Protein AF-A0A496L576-F1 (afdb_monomer_lite)

Structure (mmCIF, N/CA/C/O backbone):
data_AF-A0A496L576-F1
#
_entry.id   AF-A0A496L576-F1
#
loop_
_atom_site.group_PDB
_atom_site.id
_atom_site.type_symbol
_atom_site.label_atom_id
_atom_site.label_alt_id
_atom_site.label_comp_id
_atom_site.label_asym_id
_atom_site.label_entity_id
_atom_site.label_seq_id
_atom_site.pdbx_PDB_ins_code
_atom_site.Cartn_x
_atom_site.Cartn_y
_atom_site.Cartn_z
_atom_site.occupancy
_atom_site.B_iso_or_equiv
_atom_site.auth_seq_id
_atom_site.auth_comp_id
_atom_site.auth_asym_id
_atom_site.auth_atom_id
_atom_site.pdbx_PDB_model_num
ATOM 1 N N . MET A 1 1 ? -20.716 -9.346 12.900 1.00 70.44 1 MET A N 1
ATOM 2 C CA . MET A 1 1 ? -19.752 -8.842 13.893 1.00 70.44 1 MET A CA 1
ATOM 3 C C . MET A 1 1 ? -18.365 -9.248 13.436 1.00 70.44 1 MET A C 1
ATOM 5 O O . MET A 1 1 ? -18.197 -10.407 13.075 1.00 70.44 1 MET A O 1
ATOM 9 N N . ILE A 1 2 ? -17.417 -8.318 13.359 1.00 83.25 2 ILE A N 1
ATOM 10 C CA . ILE A 1 2 ? -16.046 -8.621 12.917 1.00 83.25 2 ILE A CA 1
ATOM 11 C C . ILE A 1 2 ? -15.233 -9.219 14.077 1.00 83.25 2 ILE A C 1
ATOM 13 O O . ILE A 1 2 ? -15.317 -8.735 15.209 1.00 83.25 2 ILE A O 1
ATOM 17 N N . THR A 1 3 ? -14.467 -10.284 13.828 1.00 88.62 3 THR A N 1
ATOM 18 C CA . THR A 1 3 ? -13.672 -10.935 14.883 1.00 88.62 3 THR A CA 1
ATOM 19 C C . THR A 1 3 ? -12.450 -10.093 15.252 1.00 88.62 3 THR A C 1
ATOM 21 O O . THR A 1 3 ? -11.957 -9.282 14.462 1.00 88.62 3 THR A O 1
ATOM 24 N N . LYS A 1 4 ? -11.934 -10.284 16.471 1.00 88.62 4 LYS A N 1
ATOM 25 C CA . LYS A 1 4 ? -10.737 -9.576 16.952 1.00 88.62 4 LYS A CA 1
ATOM 26 C C . LYS A 1 4 ? -9.502 -9.889 16.099 1.00 88.62 4 LYS A C 1
ATOM 28 O O . LYS A 1 4 ? -8.702 -8.996 15.842 1.00 88.62 4 LYS A O 1
ATOM 33 N N . GLU A 1 5 ? -9.389 -11.122 15.616 1.00 88.50 5 GLU A N 1
ATOM 34 C CA . GLU A 1 5 ? -8.318 -11.581 14.723 1.00 88.50 5 GLU A CA 1
ATOM 35 C C . GLU A 1 5 ? -8.317 -10.811 13.399 1.00 88.50 5 GLU A C 1
ATOM 37 O O . GLU A 1 5 ? -7.278 -10.313 12.965 1.00 88.50 5 GLU A O 1
ATOM 42 N N . ILE A 1 6 ? -9.495 -10.617 12.796 1.00 88.81 6 ILE A N 1
ATOM 43 C CA . ILE A 1 6 ? -9.630 -9.826 11.570 1.00 88.81 6 ILE A CA 1
ATOM 44 C C . ILE A 1 6 ? -9.238 -8.366 11.829 1.00 88.81 6 ILE A C 1
ATOM 46 O O . ILE A 1 6 ? -8.487 -7.790 11.043 1.00 88.81 6 ILE A O 1
ATOM 50 N N . LYS A 1 7 ? -9.676 -7.765 12.946 1.00 90.75 7 LYS A N 1
ATOM 51 C CA . LYS A 1 7 ? -9.263 -6.395 13.316 1.00 90.75 7 LYS A CA 1
ATOM 52 C C . LYS A 1 7 ? -7.739 -6.279 13.450 1.00 90.75 7 LYS A C 1
ATOM 54 O O . LYS A 1 7 ? -7.153 -5.312 12.971 1.00 90.75 7 LYS A O 1
ATOM 59 N N . GLN A 1 8 ? -7.084 -7.277 14.046 1.00 90.69 8 GLN A N 1
ATOM 60 C CA . GLN A 1 8 ? -5.622 -7.327 14.150 1.00 90.69 8 GLN A CA 1
ATOM 61 C C . GLN A 1 8 ? -4.940 -7.486 12.784 1.00 90.69 8 GLN A C 1
ATOM 63 O O . GLN A 1 8 ? -3.927 -6.835 12.532 1.00 90.69 8 GLN A O 1
ATOM 68 N N . LYS A 1 9 ? -5.494 -8.307 11.883 1.00 90.00 9 LYS A N 1
ATOM 69 C CA . LYS A 1 9 ? -4.997 -8.437 10.505 1.00 90.00 9 LYS A CA 1
ATOM 70 C C . LYS A 1 9 ? -5.075 -7.101 9.762 1.00 90.00 9 LYS A C 1
ATOM 72 O O . LYS A 1 9 ? -4.106 -6.697 9.124 1.00 90.00 9 LYS A O 1
ATOM 77 N N . ILE A 1 10 ? -6.197 -6.392 9.901 1.00 92.06 10 ILE A N 1
ATOM 78 C CA . ILE A 1 10 ? -6.388 -5.061 9.313 1.00 92.06 10 ILE A CA 1
ATOM 79 C C . ILE A 1 10 ? -5.371 -4.072 9.883 1.00 92.06 10 ILE A C 1
ATOM 81 O O . ILE A 1 10 ? -4.764 -3.346 9.106 1.00 92.06 10 ILE A O 1
ATOM 85 N N . LEU A 1 11 ? -5.133 -4.066 11.200 1.00 92.50 11 LEU A N 1
ATOM 86 C CA . LEU A 1 11 ? -4.128 -3.193 11.818 1.00 92.50 11 LEU A CA 1
ATOM 87 C C . LEU A 1 11 ? -2.724 -3.399 11.243 1.00 92.50 11 LEU A C 1
ATOM 89 O O . LEU A 1 11 ? -2.071 -2.424 10.889 1.00 92.50 11 LEU A O 1
ATOM 93 N N . LYS A 1 12 ? -2.276 -4.650 11.096 1.00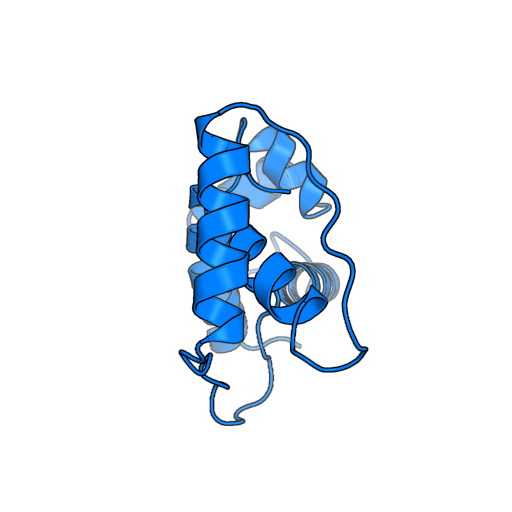 91.06 12 LYS A N 1
ATOM 94 C CA . LYS A 1 12 ? -0.953 -4.942 10.521 1.00 91.06 12 LYS A CA 1
ATOM 95 C C . LYS A 1 12 ? -0.822 -4.397 9.097 1.00 91.06 12 LYS A C 1
ATOM 97 O O . LYS A 1 12 ? 0.172 -3.764 8.759 1.00 91.06 12 LYS A O 1
ATOM 102 N N . ALA A 1 13 ? -1.843 -4.599 8.265 1.00 91.00 13 ALA A N 1
ATOM 103 C CA . ALA A 1 13 ? -1.858 -4.044 6.913 1.00 91.00 13 ALA A CA 1
ATOM 104 C C . ALA A 1 13 ? -1.933 -2.505 6.914 1.00 91.00 13 ALA A C 1
ATOM 106 O O . ALA A 1 13 ? -1.339 -1.847 6.059 1.00 91.00 13 ALA A O 1
ATOM 107 N N . LEU A 1 14 ? -2.630 -1.924 7.894 1.00 92.88 14 LEU A N 1
ATOM 108 C CA . LEU A 1 14 ? -2.747 -0.482 8.073 1.00 92.88 14 LEU A CA 1
ATOM 109 C C . LEU A 1 14 ? -1.399 0.165 8.402 1.00 92.88 14 LEU A C 1
ATOM 111 O O . LEU A 1 14 ? -1.115 1.240 7.887 1.00 92.88 14 LEU A O 1
ATOM 115 N N . GLU A 1 15 ? -0.565 -0.481 9.219 1.00 92.38 15 GLU A N 1
ATOM 116 C CA . GLU A 1 15 ? 0.790 -0.009 9.535 1.00 92.38 15 GLU A CA 1
ATOM 117 C C . GLU A 1 15 ? 1.673 0.051 8.286 1.00 92.38 15 GLU A C 1
ATOM 119 O O . GLU A 1 15 ? 2.340 1.061 8.044 1.00 92.38 15 GLU A O 1
ATOM 124 N N . VAL A 1 16 ? 1.619 -0.989 7.447 1.00 91.44 16 VAL A N 1
ATOM 125 C CA . VAL A 1 16 ? 2.336 -1.011 6.164 1.00 91.44 16 VAL A CA 1
ATOM 126 C C . VAL A 1 16 ? 1.831 0.113 5.260 1.00 91.44 16 VAL A C 1
ATOM 128 O O . VAL A 1 16 ? 2.622 0.944 4.811 1.00 91.44 16 VAL A O 1
ATOM 131 N N . SER A 1 17 ? 0.512 0.210 5.067 1.00 91.56 17 SER A N 1
ATOM 132 C CA . SER A 1 17 ? -0.110 1.280 4.277 1.00 91.56 17 SER A CA 1
ATOM 133 C C . SER A 1 17 ? 0.265 2.673 4.796 1.00 91.56 17 SER A C 1
ATOM 135 O O . SER A 1 17 ? 0.612 3.561 4.015 1.00 91.56 17 SER A O 1
ATOM 137 N N . ARG A 1 18 ? 0.294 2.863 6.120 1.00 92.38 18 ARG A N 1
ATOM 138 C CA . ARG A 1 18 ? 0.697 4.123 6.744 1.00 92.38 18 ARG A CA 1
ATOM 139 C C . ARG A 1 18 ? 2.147 4.467 6.435 1.00 92.38 18 ARG A C 1
ATOM 141 O O . ARG A 1 18 ? 2.432 5.636 6.182 1.00 92.38 18 ARG A O 1
ATOM 148 N N . SER A 1 19 ? 3.050 3.489 6.484 1.00 92.06 19 SER A N 1
ATOM 149 C CA . SER A 1 19 ? 4.477 3.694 6.206 1.00 92.06 19 SER A CA 1
ATOM 150 C C . SER A 1 19 ? 4.747 4.133 4.762 1.00 92.06 19 SER A C 1
ATOM 152 O O . SER A 1 19 ? 5.704 4.871 4.517 1.00 92.06 19 SER A O 1
ATOM 154 N N . ASN A 1 20 ? 3.862 3.740 3.839 1.00 90.56 20 ASN A N 1
ATOM 155 C CA . ASN A 1 20 ? 3.906 4.116 2.430 1.00 90.56 20 ASN A CA 1
ATOM 156 C C . ASN A 1 20 ? 3.171 5.428 2.126 1.00 90.56 20 ASN A C 1
ATOM 158 O O . ASN A 1 20 ? 3.489 6.103 1.152 1.00 90.56 20 ASN A O 1
ATOM 162 N N . PHE A 1 21 ? 2.245 5.859 2.979 1.00 91.44 21 PHE A N 1
ATOM 163 C CA . PHE A 1 21 ? 1.530 7.114 2.789 1.00 91.44 21 PHE A CA 1
ATOM 164 C C . PHE A 1 21 ? 2.400 8.349 3.081 1.00 91.44 21 PHE A C 1
ATOM 166 O O . PHE A 1 21 ? 2.921 8.526 4.188 1.00 91.44 21 PHE A O 1
ATOM 173 N N . ALA A 1 22 ? 2.485 9.265 2.113 1.00 86.56 22 ALA A N 1
ATOM 174 C CA . ALA A 1 22 ? 3.103 10.571 2.312 1.00 86.56 22 ALA A CA 1
ATOM 175 C C . ALA A 1 22 ? 2.143 11.541 3.020 1.00 86.56 22 ALA A C 1
ATOM 177 O O . ALA A 1 22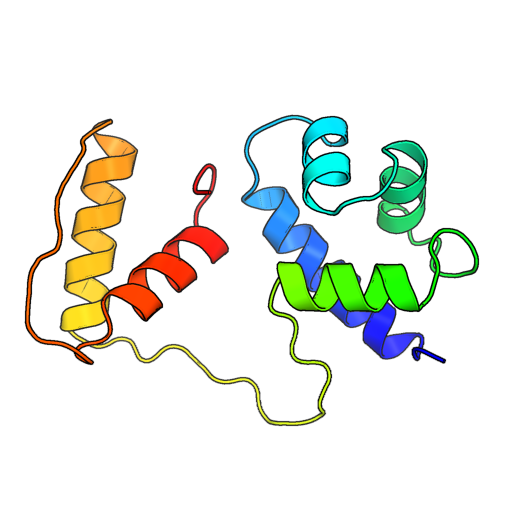 ? 1.022 11.778 2.575 1.00 86.56 22 ALA A O 1
ATOM 178 N N . GLY A 1 23 ? 2.603 12.158 4.111 1.00 87.69 23 GLY A N 1
ATOM 179 C CA . GLY A 1 23 ? 1.854 13.178 4.847 1.00 87.69 23 GLY A CA 1
ATOM 180 C C . GLY A 1 23 ? 1.582 12.826 6.309 1.00 87.69 23 GLY A C 1
ATOM 181 O O . GLY A 1 23 ? 2.138 11.879 6.872 1.00 87.69 23 GLY A O 1
ATOM 182 N N . SER A 1 24 ? 0.749 13.649 6.949 1.00 92.38 24 SER A N 1
ATOM 183 C CA . SER A 1 24 ? 0.429 13.534 8.374 1.00 92.38 24 SER A CA 1
ATOM 184 C C . SER A 1 24 ? -0.609 12.446 8.659 1.00 92.38 24 SER A C 1
ATOM 186 O O . SER A 1 24 ? -1.425 12.105 7.801 1.00 92.38 24 SER A O 1
ATOM 188 N N . ASP A 1 25 ? -0.636 11.965 9.905 1.00 92.44 25 ASP A N 1
ATOM 189 C CA . ASP A 1 25 ? -1.632 10.990 10.385 1.00 92.44 25 ASP A CA 1
ATOM 190 C C . ASP A 1 25 ? -3.072 11.503 10.200 1.00 92.44 25 ASP A C 1
ATOM 192 O O . ASP A 1 25 ? -3.981 10.721 9.940 1.00 92.44 25 ASP A O 1
ATOM 196 N N . SER A 1 26 ? -3.281 12.824 10.247 1.00 93.62 26 SER A N 1
ATOM 197 C CA . SER A 1 26 ? -4.589 13.438 9.985 1.00 93.62 26 SER A CA 1
ATOM 198 C C . SER A 1 26 ? -5.035 13.254 8.528 1.00 93.62 26 SER A C 1
ATOM 200 O O . SER A 1 26 ? -6.159 12.825 8.276 1.00 93.62 26 SER A O 1
ATOM 202 N N . LYS A 1 27 ? -4.143 13.496 7.555 1.00 93.69 27 LYS A N 1
ATOM 203 C CA . LYS A 1 27 ? -4.447 13.279 6.128 1.00 93.69 27 LYS A CA 1
ATOM 204 C C . LYS A 1 27 ? -4.677 11.799 5.816 1.00 93.69 27 LYS A C 1
ATOM 206 O O . LYS A 1 27 ? -5.552 11.476 5.018 1.00 93.69 27 LYS A O 1
ATOM 211 N N . PHE A 1 28 ? -3.934 10.913 6.477 1.00 93.75 28 PHE A N 1
ATOM 212 C CA . PHE A 1 28 ? -4.128 9.471 6.350 1.00 93.75 28 PHE A CA 1
ATOM 213 C C . PHE A 1 28 ? -5.478 9.016 6.925 1.00 93.75 28 PHE A C 1
ATOM 215 O O . PHE A 1 28 ? -6.205 8.265 6.286 1.00 93.75 28 PHE A O 1
ATOM 222 N N . ALA A 1 29 ? -5.884 9.524 8.091 1.00 94.44 29 ALA A N 1
ATOM 223 C CA . ALA A 1 29 ? -7.203 9.226 8.651 1.00 94.44 29 ALA A CA 1
ATOM 224 C C . ALA A 1 29 ? -8.340 9.633 7.691 1.00 94.44 29 ALA A C 1
ATOM 226 O O . ALA A 1 29 ? -9.285 8.868 7.476 1.00 94.44 29 ALA A O 1
ATOM 227 N N . VAL A 1 30 ? -8.203 10.792 7.037 1.00 93.56 30 VAL A N 1
ATOM 228 C CA . VAL A 1 30 ? -9.160 11.269 6.027 1.00 93.56 30 VAL A CA 1
ATOM 229 C C . VAL A 1 30 ? -9.223 10.338 4.812 1.00 93.56 30 VAL A C 1
ATOM 231 O O . VAL A 1 30 ? -10.325 10.025 4.364 1.00 93.56 30 VAL A O 1
ATOM 234 N N . SER A 1 31 ? -8.092 9.832 4.302 1.00 91.38 31 SER A N 1
ATOM 235 C CA . SER A 1 31 ? -8.104 8.896 3.161 1.00 91.38 31 SER A CA 1
ATOM 236 C C . SER A 1 31 ? -8.803 7.572 3.505 1.00 91.38 31 SER A C 1
ATOM 238 O O . SER A 1 31 ? -9.538 7.002 2.689 1.00 91.38 31 SER A O 1
ATOM 240 N N . L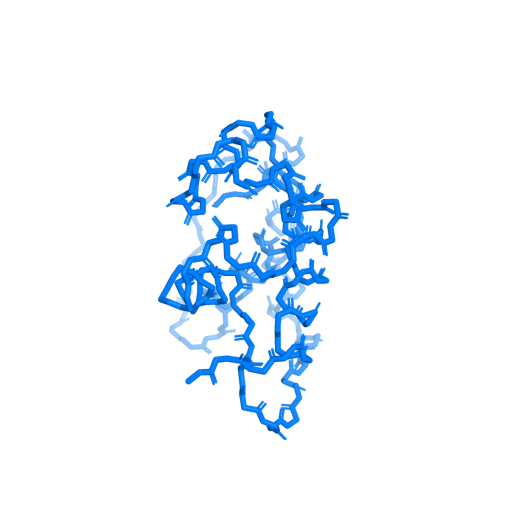EU A 1 32 ? -8.677 7.123 4.755 1.00 92.25 32 LEU A N 1
ATOM 241 C CA . LEU A 1 32 ? -9.394 5.966 5.289 1.00 92.25 32 LEU A CA 1
ATOM 242 C C . LEU A 1 32 ? -10.890 6.244 5.504 1.00 92.25 32 LEU A C 1
ATOM 244 O O . LEU A 1 32 ? -11.705 5.330 5.364 1.00 92.25 32 LEU A O 1
ATOM 248 N N . GLY A 1 33 ? -11.282 7.502 5.713 1.00 92.75 33 GLY A N 1
ATOM 249 C CA . GLY A 1 33 ? -12.664 7.915 5.973 1.00 92.75 33 GLY A CA 1
ATOM 250 C C . GLY A 1 33 ? -13.044 7.861 7.455 1.00 92.75 33 GLY A C 1
ATOM 251 O O . GLY A 1 33 ? -14.197 7.580 7.782 1.00 92.75 33 GLY A O 1
ATOM 252 N N . ILE A 1 34 ? -12.077 8.088 8.347 1.00 94.88 34 ILE A N 1
ATOM 253 C CA . ILE A 1 34 ? -12.270 8.141 9.803 1.00 94.88 34 ILE A CA 1
ATOM 254 C C . ILE A 1 34 ? -11.678 9.429 10.381 1.00 94.88 34 ILE A C 1
ATOM 256 O O . ILE A 1 34 ? -10.848 10.087 9.754 1.00 94.88 34 ILE A O 1
ATOM 260 N N . ALA A 1 35 ? -12.090 9.799 11.593 1.00 94.81 35 ALA A N 1
ATOM 261 C CA . ALA A 1 35 ? -11.518 10.956 12.272 1.00 94.81 35 ALA A CA 1
ATOM 262 C C . ALA A 1 35 ? -10.071 10.687 12.727 1.00 94.81 35 ALA A C 1
ATOM 264 O O . ALA A 1 35 ? -9.701 9.557 13.052 1.00 94.81 35 ALA A O 1
ATOM 265 N N . SER A 1 36 ? -9.259 11.741 12.834 1.00 94.12 36 SER A N 1
ATOM 266 C CA . SER A 1 36 ? -7.873 11.650 13.322 1.00 94.12 36 SER A CA 1
ATOM 267 C C . SER A 1 36 ? -7.777 11.066 14.738 1.00 94.12 36 SER A C 1
ATOM 269 O O . SER A 1 36 ? -6.881 10.271 15.023 1.00 94.12 36 SER A O 1
ATOM 271 N N . SER A 1 37 ? -8.730 11.398 15.614 1.00 93.38 37 SER A N 1
ATOM 272 C CA . SER A 1 37 ? -8.834 10.843 16.969 1.00 93.38 37 SER A CA 1
ATOM 273 C C . SER A 1 37 ? -9.149 9.345 16.964 1.00 93.38 37 SER A C 1
ATOM 275 O O . SER A 1 37 ? -8.548 8.593 17.730 1.00 93.38 37 SER A O 1
ATOM 277 N N . GLN A 1 38 ? -10.042 8.899 16.074 1.00 94.50 38 GLN A N 1
ATOM 278 C CA . GLN A 1 38 ? -10.363 7.482 15.895 1.00 94.50 38 GLN A CA 1
ATOM 279 C C . GLN A 1 38 ? -9.137 6.715 15.406 1.00 94.50 38 GLN A C 1
ATOM 281 O O . GLN A 1 38 ? -8.781 5.704 16.000 1.00 94.50 38 GLN A O 1
ATOM 286 N N . TYR A 1 39 ? -8.440 7.242 14.397 1.00 94.69 39 TYR A N 1
ATOM 287 C CA . TYR A 1 39 ? -7.206 6.641 13.898 1.00 94.69 39 TYR A CA 1
ATOM 288 C C . TYR A 1 39 ? -6.139 6.512 14.992 1.00 94.69 39 TYR A C 1
ATOM 290 O O . TYR A 1 39 ? -5.576 5.436 15.159 1.00 94.69 39 TYR A O 1
ATOM 298 N N . SER A 1 40 ? -5.894 7.573 15.769 1.00 93.62 40 SER A N 1
ATOM 299 C CA . SER A 1 40 ? -4.902 7.561 16.855 1.00 93.62 40 SER A CA 1
ATOM 300 C C . SER A 1 40 ? -5.194 6.474 17.896 1.00 93.62 40 SER A C 1
ATOM 302 O O . SER A 1 40 ? -4.318 5.682 18.235 1.00 93.62 40 SER A O 1
ATOM 304 N N . ARG A 1 41 ? -6.451 6.363 18.344 1.00 93.25 41 ARG A N 1
ATOM 305 C CA . ARG A 1 41 ? -6.878 5.325 19.297 1.00 93.25 41 ARG A CA 1
ATOM 306 C C . ARG A 1 41 ? -6.752 3.919 18.712 1.00 93.25 41 ARG A C 1
ATOM 308 O O . ARG A 1 41 ? -6.216 3.025 19.360 1.00 93.25 41 ARG A O 1
ATOM 315 N N . THR A 1 42 ? -7.186 3.730 17.465 1.00 92.00 42 THR A N 1
ATOM 316 C CA . THR A 1 42 ? -7.084 2.442 16.768 1.00 92.00 42 THR A CA 1
ATOM 317 C C . THR A 1 42 ? -5.627 2.019 16.560 1.00 92.00 42 THR A C 1
ATOM 319 O O . THR A 1 42 ? -5.292 0.869 16.830 1.00 92.00 42 THR A O 1
ATOM 322 N N . LYS A 1 43 ? -4.743 2.950 16.178 1.00 90.12 43 LYS A N 1
ATOM 323 C CA . LYS A 1 43 ? -3.287 2.747 16.074 1.00 90.12 43 LYS A CA 1
ATOM 324 C C . LYS A 1 43 ? -2.666 2.322 17.410 1.00 90.12 43 LYS A C 1
ATOM 326 O O . LYS A 1 43 ? -1.764 1.498 17.420 1.00 90.12 43 LYS A O 1
ATOM 331 N N . ASN A 1 44 ? -3.181 2.833 18.527 1.00 89.56 44 ASN A N 1
ATOM 332 C CA . ASN A 1 44 ? -2.726 2.478 19.875 1.00 89.56 44 ASN A CA 1
ATOM 333 C C . ASN A 1 44 ? -3.328 1.161 20.410 1.00 89.56 44 ASN A C 1
ATOM 335 O O . ASN A 1 44 ? -3.116 0.818 21.570 1.00 89.56 44 ASN A O 1
ATOM 339 N N . GLY A 1 45 ? -4.070 0.411 19.587 1.00 85.38 45 GLY A N 1
ATOM 340 C CA . GLY A 1 45 ? -4.592 -0.912 19.941 1.00 85.38 45 GLY A CA 1
ATOM 341 C C . GLY A 1 45 ? -5.998 -0.921 20.546 1.00 85.38 45 GLY A C 1
ATOM 342 O O . GLY A 1 45 ? -6.476 -1.980 20.958 1.00 85.38 45 GLY A O 1
ATOM 343 N N . GLU A 1 46 ? -6.705 0.212 20.569 1.00 89.62 46 GLU A N 1
ATOM 344 C CA . GLU A 1 46 ? -8.110 0.251 20.983 1.00 89.62 46 GLU A CA 1
ATOM 345 C C . GLU A 1 46 ? -9.024 -0.242 19.843 1.00 89.62 46 GLU A C 1
ATOM 347 O O . GLU A 1 46 ? -9.357 0.490 18.907 1.00 89.62 46 GLU A O 1
ATOM 352 N N . LEU A 1 47 ? -9.425 -1.516 19.913 1.00 83.75 47 LEU A N 1
ATOM 353 C CA . LEU A 1 47 ? -10.171 -2.201 18.845 1.00 83.75 47 LEU A CA 1
ATOM 354 C C . LEU A 1 47 ? -11.694 -2.185 19.014 1.00 83.75 47 LEU A C 1
ATOM 356 O O . LEU A 1 47 ? -12.428 -2.456 18.055 1.00 83.75 47 LEU A O 1
ATOM 360 N N . ASP A 1 48 ? -12.181 -1.893 20.216 1.00 84.69 48 ASP A N 1
ATOM 361 C CA . ASP A 1 48 ? -13.594 -2.007 20.559 1.00 84.69 48 ASP A CA 1
ATOM 362 C C . ASP A 1 48 ? -14.236 -0.630 20.705 1.00 84.69 48 ASP A C 1
ATOM 364 O O . ASP A 1 48 ? -13.739 0.242 21.411 1.00 84.69 48 ASP A O 1
ATOM 368 N N . ARG A 1 49 ? -15.365 -0.436 20.010 1.00 85.75 49 ARG A N 1
ATOM 369 C CA . ARG A 1 49 ? -16.207 0.777 20.046 1.00 85.75 49 ARG A CA 1
ATOM 370 C C . ARG A 1 49 ? -15.541 2.091 19.596 1.00 85.75 49 ARG A C 1
ATOM 372 O O . ARG A 1 49 ? -16.186 3.130 19.668 1.00 85.75 49 ARG A O 1
ATOM 379 N N . VAL A 1 50 ? -14.302 2.070 19.096 1.00 89.06 50 VAL A N 1
ATOM 380 C CA . VAL A 1 50 ? -13.636 3.260 18.521 1.00 89.06 50 VAL A CA 1
ATOM 381 C C . VAL A 1 50 ? -14.174 3.592 17.127 1.00 89.06 50 VAL A C 1
ATOM 383 O O . VAL A 1 50 ? -14.493 4.745 16.831 1.00 89.06 50 VAL A O 1
ATOM 386 N N . ILE A 1 51 ? -14.295 2.565 16.286 1.00 91.50 51 ILE A N 1
ATOM 387 C CA . ILE A 1 51 ? -14.901 2.621 14.954 1.00 91.50 51 ILE A CA 1
ATOM 388 C C . ILE A 1 51 ? -15.874 1.454 14.790 1.00 91.50 51 ILE A C 1
ATOM 390 O O . ILE A 1 51 ? -15.721 0.407 15.427 1.00 91.50 51 ILE A O 1
ATOM 394 N N . SER A 1 52 ? -16.899 1.648 13.962 1.00 92.19 52 SER A N 1
ATOM 395 C CA . SER A 1 52 ? -17.925 0.632 13.725 1.00 92.19 52 SER A CA 1
ATOM 396 C C . SER A 1 52 ? -17.389 -0.536 12.894 1.00 92.19 52 SER A C 1
ATOM 398 O O . SER A 1 52 ? -16.428 -0.397 12.135 1.00 92.19 52 SER A O 1
ATOM 400 N N . ASP A 1 53 ? -18.050 -1.692 12.972 1.00 90.81 53 ASP A N 1
ATOM 401 C CA . ASP A 1 53 ? -17.725 -2.849 12.127 1.00 90.81 53 ASP A CA 1
ATOM 402 C C . ASP A 1 53 ? -17.793 -2.502 10.628 1.00 90.81 53 ASP A C 1
ATOM 404 O O . ASP A 1 53 ? -16.974 -2.967 9.839 1.00 90.81 53 ASP A O 1
ATOM 408 N N . ALA A 1 54 ? -18.722 -1.627 10.228 1.00 91.25 54 ALA A N 1
ATOM 409 C CA . ALA A 1 54 ? -18.818 -1.145 8.851 1.00 91.25 54 ALA A CA 1
ATOM 410 C C . ALA A 1 54 ? -17.585 -0.320 8.436 1.00 91.25 54 ALA A C 1
ATOM 412 O O . ALA A 1 54 ? -17.089 -0.468 7.318 1.00 91.25 54 ALA A O 1
ATOM 413 N N . GLN A 1 55 ? -17.056 0.511 9.339 1.00 93.31 55 GLN A N 1
ATOM 414 C CA . GLN A 1 55 ? -15.823 1.264 9.100 1.00 93.31 55 GLN A CA 1
ATOM 415 C C . GLN A 1 55 ? -14.608 0.337 9.006 1.00 93.31 55 GLN A C 1
ATOM 417 O O . GLN A 1 55 ? -13.808 0.499 8.088 1.00 93.31 55 GLN A O 1
ATOM 422 N N . TRP A 1 56 ? -14.508 -0.679 9.871 1.00 92.56 56 TRP A N 1
ATOM 423 C CA . TRP A 1 56 ? -13.472 -1.713 9.765 1.00 92.56 56 TRP A CA 1
ATOM 424 C C . TRP A 1 56 ? -13.484 -2.402 8.395 1.00 92.56 56 TRP A C 1
ATOM 426 O O . TRP A 1 56 ? -12.440 -2.523 7.755 1.00 92.56 56 TRP A O 1
ATOM 436 N N . MET A 1 57 ? -14.664 -2.793 7.909 1.00 91.44 57 MET A N 1
ATOM 437 C CA . MET A 1 57 ? -14.808 -3.428 6.593 1.00 91.44 57 MET A CA 1
ATOM 438 C C . MET A 1 57 ? -14.455 -2.481 5.441 1.00 91.44 57 MET A C 1
ATOM 440 O O . MET A 1 57 ? -13.838 -2.900 4.462 1.00 91.44 57 MET A O 1
ATOM 444 N N . SER A 1 58 ? -14.823 -1.202 5.550 1.00 92.62 58 SER A N 1
ATOM 445 C CA . SER A 1 58 ? -14.465 -0.181 4.559 1.00 92.62 58 SER A CA 1
ATOM 446 C C . SER A 1 58 ? -12.949 0.014 4.477 1.00 92.62 58 SER A C 1
ATOM 448 O O . SER A 1 58 ? -12.382 -0.003 3.384 1.00 92.62 58 SER A O 1
ATOM 450 N N . ILE A 1 59 ? -12.278 0.106 5.631 1.00 93.31 59 ILE A N 1
ATOM 451 C CA . ILE A 1 59 ? -10.818 0.213 5.716 1.00 93.31 59 ILE A CA 1
ATOM 452 C C . ILE A 1 59 ? -10.162 -1.013 5.088 1.00 93.31 59 ILE A C 1
ATOM 454 O O . ILE A 1 59 ? -9.331 -0.848 4.201 1.00 93.31 59 ILE A O 1
ATOM 458 N N . ALA A 1 60 ? -10.578 -2.224 5.478 1.00 90.94 60 ALA A N 1
ATOM 459 C CA . ALA A 1 60 ? -10.033 -3.473 4.946 1.00 90.94 60 ALA A CA 1
ATOM 460 C C . ALA A 1 60 ? -10.076 -3.526 3.413 1.00 90.94 60 ALA A C 1
ATOM 462 O O . ALA A 1 60 ? -9.086 -3.881 2.777 1.00 90.94 60 ALA A O 1
ATOM 463 N N . ARG A 1 61 ? -11.202 -3.115 2.814 1.00 88.69 61 ARG A N 1
ATOM 464 C CA . ARG A 1 61 ? -11.368 -3.062 1.355 1.00 88.69 61 ARG A CA 1
ATOM 465 C C . ARG A 1 61 ? -10.450 -2.035 0.699 1.00 88.69 61 ARG A C 1
ATOM 467 O O . ARG A 1 61 ? -9.873 -2.337 -0.339 1.00 88.69 61 ARG A O 1
ATOM 474 N N . LYS A 1 62 ? -10.298 -0.847 1.295 1.00 88.75 62 LYS A N 1
ATOM 475 C CA . LYS A 1 62 ? -9.415 0.208 0.770 1.00 88.75 62 LYS A CA 1
ATOM 476 C C . LYS A 1 62 ? -7.949 -0.213 0.756 1.00 88.75 62 LYS A C 1
ATOM 478 O O . LYS A 1 62 ? -7.255 0.072 -0.210 1.00 88.75 62 LYS A O 1
ATOM 483 N N . ILE A 1 63 ? -7.493 -0.894 1.806 1.00 87.81 63 ILE A N 1
ATOM 484 C CA . ILE A 1 63 ? -6.096 -1.340 1.926 1.00 87.81 63 ILE A CA 1
ATOM 485 C C . ILE A 1 63 ? -5.850 -2.735 1.324 1.00 87.81 63 ILE A C 1
ATOM 487 O O . ILE A 1 63 ? -4.741 -3.248 1.411 1.00 87.81 63 ILE A O 1
ATOM 491 N N . GLY A 1 64 ? -6.868 -3.360 0.721 1.00 82.88 64 GLY A N 1
ATOM 492 C CA . GLY A 1 64 ? -6.731 -4.640 0.019 1.00 82.88 64 GLY A CA 1
ATOM 493 C C . GLY A 1 64 ? -6.546 -5.866 0.920 1.00 82.88 64 GLY A C 1
ATOM 494 O O . GLY A 1 64 ? -6.004 -6.873 0.471 1.00 82.88 64 GLY A O 1
ATOM 495 N N . VAL A 1 65 ? -6.991 -5.820 2.180 1.00 86.81 65 VAL A N 1
ATOM 496 C CA . VAL A 1 65 ? -6.923 -6.981 3.081 1.00 86.81 65 VAL A CA 1
ATOM 497 C C . VAL A 1 65 ? -7.945 -8.029 2.657 1.00 86.81 65 VAL A C 1
ATOM 499 O O . VAL A 1 65 ? -9.150 -7.772 2.641 1.00 86.81 65 VAL A O 1
ATOM 502 N N . ASN A 1 66 ? -7.466 -9.242 2.376 1.00 81.19 66 ASN A N 1
ATOM 503 C CA . ASN A 1 66 ? -8.336 -10.393 2.181 1.00 81.19 66 ASN A CA 1
ATOM 504 C C . ASN A 1 66 ? -8.885 -10.865 3.537 1.00 81.19 66 ASN A C 1
ATOM 506 O O . ASN A 1 66 ? -8.122 -11.221 4.443 1.00 81.19 66 ASN A O 1
ATOM 510 N N . LEU A 1 67 ? -10.210 -10.829 3.663 1.00 78.81 67 LEU A N 1
ATOM 511 C CA . LEU A 1 67 ? -10.958 -11.188 4.868 1.00 78.81 67 LEU A CA 1
ATOM 512 C C . LEU A 1 67 ? -11.348 -12.671 4.914 1.00 78.81 67 LEU A C 1
ATOM 514 O O . LEU A 1 67 ? -11.849 -13.122 5.939 1.00 78.81 67 LEU A O 1
ATOM 518 N N . ASN A 1 68 ? -11.130 -13.411 3.827 1.00 78.12 68 ASN A N 1
ATOM 519 C CA . ASN A 1 68 ? -11.382 -14.844 3.765 1.00 78.12 68 ASN A CA 1
ATOM 520 C C . ASN A 1 68 ? -10.113 -15.617 4.149 1.00 78.12 68 ASN A C 1
ATOM 522 O O . ASN A 1 68 ? -9.003 -15.186 3.827 1.00 78.12 68 ASN A O 1
ATOM 526 N N . ASP A 1 69 ? -10.278 -16.808 4.730 1.00 69.44 69 ASP A N 1
ATOM 527 C CA . ASP A 1 69 ? -9.192 -17.756 5.054 1.00 69.44 69 ASP A CA 1
ATOM 528 C C . ASP A 1 69 ? -8.579 -18.443 3.818 1.00 69.44 69 ASP A C 1
ATOM 530 O O . ASP A 1 69 ? -8.028 -19.540 3.872 1.00 69.44 69 ASP A O 1
ATOM 534 N N . THR A 1 70 ? -8.668 -17.800 2.658 1.00 72.94 70 THR A N 1
ATOM 535 C CA . THR A 1 70 ? -8.022 -18.266 1.433 1.00 72.94 70 THR A CA 1
ATOM 536 C C . THR A 1 70 ? -6.539 -17.925 1.465 1.00 72.94 70 THR A C 1
ATOM 538 O O . THR A 1 70 ? -6.168 -16.830 1.891 1.00 72.94 70 THR A O 1
ATOM 541 N N . THR A 1 71 ? -5.703 -18.830 0.951 1.00 78.44 71 THR A N 1
ATOM 542 C CA . THR A 1 71 ? -4.263 -18.610 0.783 1.00 78.44 71 THR A CA 1
ATOM 543 C C . THR A 1 71 ? -3.983 -17.253 0.140 1.00 78.44 71 THR A C 1
ATOM 545 O O . THR A 1 71 ? -4.599 -16.887 -0.864 1.00 78.44 71 THR A O 1
ATOM 548 N N . GLU A 1 72 ? -3.054 -16.498 0.727 1.00 77.06 72 GLU A N 1
ATOM 549 C CA . GLU A 1 72 ? -2.666 -15.200 0.185 1.00 77.06 72 GLU A CA 1
ATO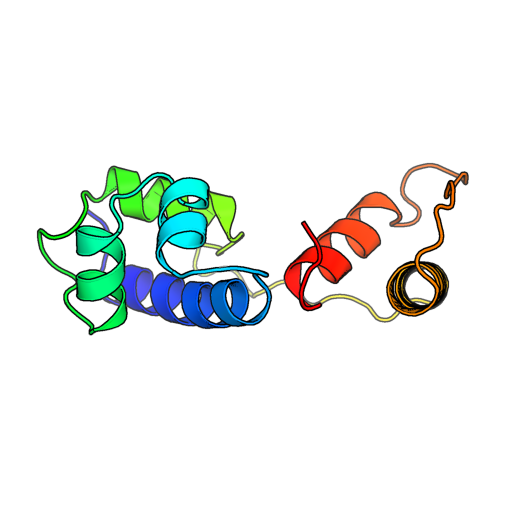M 550 C C . GLU A 1 72 ? -2.000 -15.372 -1.182 1.00 77.06 72 GLU A C 1
ATOM 552 O O . GLU A 1 72 ? -1.040 -16.130 -1.347 1.00 77.06 72 GLU A O 1
ATOM 557 N N . TRP A 1 73 ? -2.527 -14.652 -2.169 1.00 81.62 73 TRP A N 1
ATOM 558 C CA . TRP A 1 73 ? -1.953 -14.596 -3.504 1.00 81.62 73 TRP A CA 1
ATOM 559 C C . TRP A 1 73 ? -0.609 -13.876 -3.449 1.00 81.62 73 TRP A C 1
ATOM 561 O O . TRP A 1 73 ? -0.521 -12.747 -2.967 1.00 81.62 73 TRP A O 1
ATOM 571 N N . LYS A 1 74 ? 0.438 -14.523 -3.965 1.00 87.62 74 LYS A N 1
ATOM 572 C CA . LYS A 1 74 ? 1.774 -13.933 -4.070 1.00 87.62 74 LYS A CA 1
ATOM 573 C C . LYS A 1 74 ? 2.000 -13.383 -5.470 1.00 87.62 74 LYS A C 1
ATOM 575 O O . LYS A 1 74 ? 1.687 -14.044 -6.458 1.00 87.62 74 LYS A O 1
ATOM 580 N N . THR A 1 75 ? 2.588 -12.195 -5.540 1.00 91.75 75 THR A N 1
ATOM 581 C CA . THR A 1 75 ? 3.025 -11.585 -6.796 1.00 91.75 75 THR A CA 1
ATOM 582 C C . THR A 1 75 ? 4.080 -12.456 -7.473 1.00 91.75 75 THR A C 1
ATOM 584 O O . THR A 1 75 ? 5.111 -12.766 -6.874 1.00 91.75 75 THR A O 1
ATOM 587 N N . ALA A 1 76 ? 3.842 -12.839 -8.727 1.00 94.38 76 ALA A N 1
ATOM 588 C CA . ALA A 1 76 ? 4.839 -13.524 -9.541 1.00 94.38 76 ALA A CA 1
ATOM 589 C C . ALA A 1 76 ? 5.853 -12.514 -10.104 1.00 94.38 76 ALA A C 1
ATOM 591 O O . ALA A 1 76 ? 5.470 -11.515 -10.712 1.00 94.38 76 ALA A O 1
ATOM 592 N N . ASN A 1 77 ? 7.148 -12.790 -9.936 1.00 95.25 77 ASN A N 1
ATOM 593 C CA . ASN A 1 77 ? 8.230 -11.934 -10.426 1.00 95.25 77 ASN A CA 1
ATOM 594 C C . ASN A 1 77 ? 8.507 -12.183 -11.921 1.00 95.25 77 ASN A C 1
ATOM 596 O O . ASN A 1 77 ? 9.497 -12.815 -12.287 1.00 95.25 77 ASN A O 1
ATOM 600 N N . THR A 1 78 ? 7.584 -11.757 -12.781 1.00 96.88 78 THR A N 1
ATOM 601 C CA . THR A 1 78 ? 7.686 -11.939 -14.236 1.00 96.88 78 THR A CA 1
ATOM 602 C C . THR A 1 78 ? 8.541 -10.843 -14.888 1.00 96.88 78 THR A C 1
ATOM 604 O O . THR A 1 78 ? 8.667 -9.753 -14.327 1.00 96.88 78 THR A O 1
ATOM 607 N N . PRO A 1 79 ? 9.074 -11.058 -16.107 1.00 96.38 79 PRO A N 1
ATOM 608 C CA . PRO A 1 79 ? 9.802 -10.014 -16.834 1.00 96.38 79 PRO A CA 1
ATOM 609 C C . PRO A 1 79 ? 8.979 -8.738 -17.064 1.00 96.38 79 PRO A C 1
ATOM 611 O O . PRO A 1 79 ? 9.500 -7.636 -16.933 1.00 96.38 79 PRO A O 1
ATOM 614 N N . VAL A 1 80 ? 7.674 -8.869 -17.339 1.00 95.31 80 VAL A N 1
ATOM 615 C CA . VAL A 1 80 ? 6.775 -7.711 -17.496 1.00 95.31 80 VAL A CA 1
ATOM 616 C C . VAL A 1 80 ? 6.605 -6.963 -16.173 1.00 95.31 80 VAL A C 1
ATOM 618 O O . VAL A 1 80 ? 6.614 -5.732 -16.152 1.00 95.31 80 VAL A O 1
ATOM 621 N N . PHE A 1 81 ? 6.478 -7.687 -15.057 1.00 97.06 81 PHE A N 1
ATOM 622 C CA . PHE A 1 81 ? 6.390 -7.079 -13.731 1.00 97.06 81 PHE A CA 1
ATOM 623 C C . PHE A 1 81 ? 7.660 -6.292 -13.387 1.00 97.06 81 PHE A C 1
ATOM 625 O O . PHE A 1 81 ? 7.559 -5.144 -12.956 1.00 97.06 81 PHE A O 1
ATOM 632 N N . GLN A 1 82 ? 8.838 -6.868 -13.640 1.00 97.88 82 GLN A N 1
ATOM 633 C CA . GLN A 1 82 ? 10.127 -6.196 -13.450 1.00 97.88 82 GLN A CA 1
ATOM 634 C C . GLN A 1 82 ? 10.239 -4.948 -14.319 1.00 97.88 82 GLN A C 1
ATOM 636 O O . GLN A 1 82 ? 10.483 -3.869 -13.792 1.00 97.88 82 GLN A O 1
ATOM 641 N N . PHE A 1 83 ? 9.980 -5.080 -15.622 1.00 96.56 83 PHE A N 1
ATOM 642 C CA . PHE A 1 83 ? 10.051 -3.970 -16.566 1.00 96.56 83 PHE A CA 1
ATOM 643 C C . PHE A 1 83 ? 9.188 -2.790 -16.109 1.00 96.56 83 PHE A C 1
ATOM 645 O O . PHE A 1 83 ? 9.687 -1.681 -15.950 1.00 96.56 83 PHE A O 1
ATOM 652 N N . ILE A 1 84 ? 7.905 -3.028 -15.824 1.00 96.88 84 ILE A N 1
ATOM 653 C CA . ILE A 1 84 ? 6.990 -1.963 -15.396 1.00 96.88 84 ILE A CA 1
ATOM 654 C C . ILE A 1 84 ? 7.428 -1.361 -14.059 1.00 96.88 84 ILE A C 1
ATOM 656 O O . ILE A 1 84 ? 7.379 -0.143 -13.905 1.00 96.88 84 ILE A O 1
ATOM 660 N N . THR A 1 85 ? 7.881 -2.187 -13.115 1.00 97.44 85 THR A N 1
ATOM 661 C CA . THR A 1 85 ? 8.382 -1.719 -11.815 1.00 97.44 85 THR A CA 1
ATOM 662 C C . THR A 1 85 ? 9.573 -0.780 -11.994 1.00 97.44 85 THR A C 1
ATOM 664 O O . THR A 1 85 ? 9.537 0.332 -11.481 1.00 97.44 85 THR A O 1
ATOM 667 N N . THR A 1 86 ? 10.567 -1.152 -12.803 1.00 97.44 86 THR A N 1
ATOM 668 C CA . THR A 1 86 ? 11.734 -0.304 -13.093 1.00 97.44 86 THR A CA 1
ATOM 669 C C . THR A 1 86 ? 11.338 1.021 -13.746 1.00 97.44 86 THR A C 1
ATOM 671 O O . THR A 1 86 ? 11.870 2.072 -13.392 1.00 97.44 86 THR A O 1
ATOM 674 N N . GLN A 1 87 ? 10.363 1.008 -14.661 1.00 96.88 87 GLN A N 1
ATOM 675 C CA . GLN A 1 87 ? 9.859 2.245 -15.264 1.00 96.88 87 GLN A CA 1
ATOM 676 C C . GLN A 1 87 ? 9.195 3.160 -14.222 1.00 96.88 87 GLN A C 1
ATOM 678 O O . GLN A 1 87 ? 9.393 4.375 -14.257 1.00 96.88 87 GLN A O 1
ATOM 683 N N . LEU A 1 88 ? 8.425 2.594 -13.286 1.00 96.81 88 LEU A N 1
ATOM 684 C CA . LEU A 1 88 ? 7.787 3.348 -12.204 1.00 96.81 88 LEU A CA 1
ATOM 685 C C . LEU A 1 88 ? 8.819 3.912 -11.218 1.00 96.81 88 LEU A C 1
ATOM 687 O O . LEU A 1 88 ? 8.710 5.078 -10.845 1.00 96.81 88 LEU A O 1
ATOM 691 N N . GLU A 1 89 ? 9.854 3.143 -10.872 1.00 96.81 89 GLU A N 1
ATOM 692 C CA . GLU A 1 89 ? 10.979 3.599 -10.041 1.00 96.81 89 GLU A CA 1
ATOM 693 C C . GLU A 1 89 ? 11.716 4.775 -10.677 1.00 96.81 89 GLU A C 1
ATOM 695 O O . GLU A 1 89 ? 11.961 5.783 -10.012 1.00 96.81 89 GLU A O 1
ATOM 700 N N . ALA A 1 90 ? 12.012 4.691 -11.976 1.00 97.12 90 ALA A N 1
ATOM 701 C CA . ALA A 1 90 ? 12.632 5.786 -12.711 1.00 97.12 90 ALA A CA 1
ATOM 702 C C . ALA A 1 90 ? 11.742 7.039 -12.720 1.00 97.12 90 ALA A C 1
ATOM 704 O O . ALA A 1 90 ? 12.239 8.150 -12.522 1.00 97.12 90 ALA A O 1
ATOM 705 N N . CYS A 1 91 ? 10.425 6.875 -12.896 1.00 96.06 91 CYS A N 1
ATOM 706 C CA . CYS A 1 91 ? 9.484 7.994 -12.844 1.00 96.06 91 CYS A CA 1
ATOM 707 C C . CYS A 1 91 ? 9.441 8.638 -11.459 1.00 96.06 91 CYS A C 1
ATOM 709 O O . CYS A 1 91 ? 9.506 9.862 -11.350 1.00 96.06 91 CYS A O 1
ATOM 711 N N . GLN A 1 92 ? 9.379 7.822 -10.406 1.00 94.75 92 GLN A N 1
ATOM 712 C CA . GLN A 1 92 ? 9.344 8.302 -9.033 1.00 94.75 92 GLN A CA 1
ATOM 713 C C . GLN A 1 92 ? 10.637 9.038 -8.655 1.00 94.75 92 GLN A C 1
ATOM 715 O O . GLN A 1 92 ? 10.576 10.137 -8.107 1.00 94.75 92 GLN A O 1
ATOM 720 N N . ALA A 1 93 ? 11.800 8.460 -8.960 1.00 95.69 93 ALA A N 1
ATOM 721 C CA . ALA A 1 93 ? 13.097 9.050 -8.634 1.00 95.69 93 ALA A CA 1
ATOM 722 C C . ALA A 1 93 ? 13.392 10.311 -9.460 1.00 95.69 93 ALA A C 1
ATOM 724 O O . ALA A 1 93 ? 13.948 11.279 -8.944 1.00 95.69 93 ALA A O 1
ATOM 725 N N . GLY A 1 94 ? 13.011 10.308 -10.740 1.00 96.00 94 GLY A N 1
ATOM 726 C CA . GLY A 1 94 ? 13.284 11.398 -11.674 1.00 96.00 94 GLY A CA 1
ATOM 727 C C . GLY A 1 94 ? 12.219 12.493 -11.720 1.00 96.00 94 GLY A C 1
ATOM 728 O O . GLY A 1 94 ? 12.379 13.436 -12.489 1.00 96.00 94 GLY A O 1
ATOM 729 N N . SER A 1 95 ? 11.130 12.381 -10.947 1.00 94.12 95 SER A N 1
ATOM 730 C CA . SER A 1 95 ? 9.948 13.255 -11.081 1.00 94.12 95 SER A CA 1
ATOM 731 C C . SER A 1 95 ? 9.421 13.312 -12.524 1.00 94.12 95 SER A C 1
ATOM 733 O O . SER A 1 95 ? 9.048 14.371 -13.031 1.00 94.12 95 SER A O 1
ATOM 735 N N . LEU A 1 96 ? 9.426 12.162 -13.204 1.00 95.88 96 LEU A N 1
ATOM 736 C CA . LEU A 1 96 ? 9.007 12.038 -14.598 1.00 95.88 96 LEU A CA 1
ATOM 737 C C . LEU A 1 96 ? 7.555 11.572 -14.689 1.00 95.88 96 LEU A C 1
ATOM 739 O O . LEU A 1 96 ? 7.015 10.934 -13.787 1.00 95.88 96 LEU A O 1
ATOM 743 N N . SER A 1 97 ? 6.936 11.858 -15.829 1.00 93.94 97 SER A N 1
ATOM 744 C CA . SER A 1 97 ? 5.644 11.294 -16.215 1.00 93.94 97 SER A CA 1
ATOM 745 C C . SER A 1 97 ? 5.826 10.440 -17.464 1.00 93.94 97 SER A C 1
ATOM 747 O O . SER A 1 97 ? 6.476 10.870 -18.416 1.00 93.94 97 SER A O 1
ATOM 749 N N . ALA A 1 98 ? 5.247 9.240 -17.469 1.00 93.25 98 ALA A N 1
ATOM 750 C CA . ALA A 1 98 ? 5.329 8.306 -18.586 1.00 93.25 98 ALA A CA 1
ATOM 751 C C . ALA A 1 98 ? 3.973 7.640 -18.852 1.00 93.25 98 ALA A C 1
ATOM 753 O O . ALA A 1 98 ? 3.174 7.438 -17.937 1.00 93.25 98 ALA A O 1
ATOM 754 N N . MET A 1 99 ? 3.729 7.268 -20.110 1.00 94.50 99 MET A N 1
ATOM 755 C CA . MET A 1 99 ? 2.564 6.483 -20.521 1.00 94.50 99 MET A CA 1
ATOM 756 C C . MET A 1 99 ? 2.997 5.046 -20.822 1.00 94.50 99 MET A C 1
ATOM 758 O O . MET A 1 99 ? 3.823 4.816 -21.700 1.00 94.50 99 MET A O 1
ATOM 762 N N . LEU A 1 100 ? 2.417 4.077 -20.112 1.00 92.62 100 LEU A N 1
ATOM 763 C CA . LEU A 1 100 ? 2.627 2.650 -20.369 1.00 92.62 100 LEU A CA 1
ATOM 764 C C . LEU A 1 100 ? 1.518 2.128 -21.295 1.00 92.62 100 LEU A C 1
ATOM 766 O O . LEU A 1 100 ? 0.402 1.865 -20.841 1.00 92.62 100 LEU A O 1
ATOM 770 N N . CYS A 1 101 ? 1.820 1.975 -22.587 1.00 93.19 101 CYS A N 1
ATOM 771 C CA . CYS A 1 101 ? 0.887 1.475 -23.600 1.00 93.19 101 CYS A CA 1
ATOM 772 C C . CYS A 1 101 ? 1.395 0.158 -24.201 1.00 93.19 101 CYS A C 1
ATOM 774 O O . CYS A 1 101 ? 2.491 0.114 -24.747 1.00 93.19 101 CYS A O 1
ATOM 776 N N . ASP A 1 102 ? 0.600 -0.904 -24.069 1.00 92.06 102 ASP A N 1
ATOM 777 C CA . ASP A 1 102 ? 0.905 -2.253 -24.565 1.00 92.06 102 ASP A CA 1
ATOM 778 C C . ASP A 1 102 ? -0.389 -3.099 -24.564 1.00 92.06 102 ASP A C 1
ATOM 780 O O . ASP A 1 102 ? -1.436 -2.627 -24.099 1.00 92.06 102 ASP A O 1
ATOM 784 N N . MET A 1 103 ? -0.318 -4.361 -24.982 1.00 94.19 103 MET A N 1
ATOM 785 C CA . MET A 1 103 ? -1.397 -5.351 -24.986 1.00 94.19 103 MET A CA 1
ATOM 786 C C . MET A 1 103 ? -2.141 -5.441 -23.647 1.00 94.19 103 MET A C 1
ATOM 788 O O . MET A 1 103 ? -1.562 -5.306 -22.562 1.00 94.19 103 MET A O 1
ATOM 792 N N . SER A 1 104 ? -3.454 -5.666 -23.703 1.00 94.12 104 SER A N 1
ATOM 793 C CA . SER A 1 104 ? -4.274 -5.953 -22.519 1.00 94.12 104 SER A CA 1
ATOM 794 C C . SER A 1 104 ? -3.807 -7.227 -21.803 1.00 94.12 104 SER A C 1
ATOM 796 O O . SER A 1 104 ? -3.155 -8.076 -22.400 1.00 94.12 104 SER A O 1
ATOM 798 N N . ASP A 1 105 ? -4.118 -7.343 -20.510 1.00 91.81 105 ASP A N 1
ATOM 799 C CA . ASP A 1 105 ? -3.830 -8.518 -19.666 1.00 91.81 105 ASP A CA 1
ATOM 800 C C . ASP A 1 105 ? -2.367 -8.942 -19.467 1.00 91.81 105 ASP A C 1
ATOM 802 O O . ASP A 1 105 ? -2.101 -9.883 -18.727 1.00 91.81 105 ASP A O 1
ATOM 806 N N . ILE A 1 106 ? -1.385 -8.181 -19.954 1.00 94.56 106 ILE A N 1
ATOM 807 C CA . ILE A 1 106 ? 0.033 -8.459 -19.642 1.00 94.56 106 ILE A CA 1
ATOM 808 C C . ILE A 1 106 ? 0.433 -8.127 -18.189 1.00 94.56 106 ILE A C 1
ATOM 810 O O . ILE A 1 106 ? 1.571 -8.346 -17.790 1.00 94.56 106 ILE A O 1
ATOM 814 N N . GLY A 1 107 ? -0.478 -7.548 -17.398 1.00 93.44 107 GLY A N 1
ATOM 815 C CA . GLY A 1 107 ? -0.237 -7.208 -15.990 1.00 93.44 107 GLY A CA 1
ATOM 816 C C . GLY A 1 107 ? 0.046 -5.732 -15.689 1.00 93.44 107 GLY A C 1
ATOM 817 O O . GLY A 1 107 ? 0.378 -5.417 -14.553 1.00 93.44 107 GLY A O 1
ATOM 818 N N . LYS A 1 108 ? -0.148 -4.800 -16.637 1.00 95.38 108 LYS A N 1
ATOM 819 C CA . LYS A 1 108 ? 0.134 -3.359 -16.425 1.00 95.38 108 LYS A CA 1
ATOM 820 C C . LYS A 1 108 ? -0.541 -2.766 -15.187 1.00 95.38 108 LYS A C 1
ATOM 822 O O . LYS A 1 108 ? 0.118 -2.220 -14.306 1.00 95.38 108 LYS A O 1
ATOM 827 N N . SER A 1 109 ? -1.865 -2.900 -15.107 1.00 94.94 109 SER A N 1
ATOM 828 C CA . SER A 1 109 ? -2.648 -2.353 -13.995 1.00 94.94 109 SER A CA 1
ATOM 829 C C . SER A 1 109 ? -2.340 -3.049 -12.673 1.00 94.94 109 SER A C 1
ATOM 831 O O . SER A 1 109 ? -2.408 -2.418 -11.623 1.00 94.94 109 SER A O 1
ATOM 833 N N . TYR A 1 110 ? -2.009 -4.340 -12.716 1.00 94.50 110 TYR A N 1
ATOM 834 C CA . TYR A 1 110 ? -1.628 -5.091 -11.528 1.00 94.50 110 TYR A CA 1
ATOM 835 C C . TYR A 1 110 ? -0.283 -4.602 -10.978 1.00 94.50 110 TYR A C 1
ATOM 837 O O . TYR A 1 110 ? -0.214 -4.242 -9.805 1.00 94.50 110 TYR A O 1
ATOM 845 N N . SER A 1 111 ? 0.746 -4.497 -11.827 1.00 96.06 111 SER A N 1
ATOM 846 C CA . SER A 1 111 ? 2.068 -3.996 -11.439 1.00 96.06 111 SER A CA 1
ATOM 847 C C . SER A 1 111 ? 1.989 -2.587 -10.854 1.00 96.06 111 SER A C 1
ATOM 849 O O . SER A 1 111 ? 2.559 -2.342 -9.798 1.00 96.06 111 SER A O 1
ATOM 851 N N . ALA A 1 112 ? 1.217 -1.683 -11.469 1.00 94.88 112 ALA A N 1
ATOM 852 C CA . ALA A 1 112 ? 1.029 -0.324 -10.957 1.00 94.88 112 ALA A CA 1
ATOM 853 C C . ALA A 1 112 ? 0.352 -0.295 -9.573 1.00 94.88 112 ALA A C 1
ATOM 855 O O . ALA A 1 112 ? 0.814 0.402 -8.673 1.00 94.88 112 ALA A O 1
ATOM 856 N N . LYS A 1 113 ? -0.709 -1.091 -9.368 1.00 93.00 113 LYS A N 1
ATOM 857 C CA . LYS A 1 113 ? -1.379 -1.207 -8.059 1.00 93.00 113 LYS A CA 1
ATOM 858 C C . LYS A 1 113 ? -0.457 -1.795 -6.996 1.00 93.00 113 LYS A C 1
ATOM 860 O O . LYS A 1 113 ? -0.436 -1.311 -5.870 1.00 93.00 113 LYS A O 1
ATOM 865 N N . HIS A 1 114 ? 0.299 -2.832 -7.352 1.00 94.31 114 HIS A N 1
ATOM 866 C CA . HIS A 1 114 ? 1.279 -3.430 -6.457 1.00 94.31 114 HIS A CA 1
ATOM 867 C C . HIS A 1 114 ? 2.355 -2.411 -6.073 1.00 94.31 114 HIS A C 1
ATOM 869 O O . HIS A 1 114 ? 2.652 -2.258 -4.895 1.00 94.31 114 HIS A O 1
ATOM 875 N N . TYR A 1 115 ? 2.885 -1.675 -7.053 1.00 95.50 115 TYR A N 1
ATOM 876 C CA . TYR A 1 115 ? 3.874 -0.626 -6.834 1.00 95.50 115 TYR A CA 1
ATOM 877 C C . TYR A 1 115 ? 3.369 0.436 -5.852 1.00 95.50 115 TYR A C 1
ATOM 879 O O . TYR A 1 115 ? 4.043 0.720 -4.865 1.00 95.50 115 TYR A O 1
ATOM 887 N N . ALA A 1 116 ? 2.147 0.941 -6.060 1.00 92.25 116 ALA A N 1
ATOM 888 C CA . ALA A 1 116 ? 1.515 1.908 -5.164 1.00 92.25 116 ALA 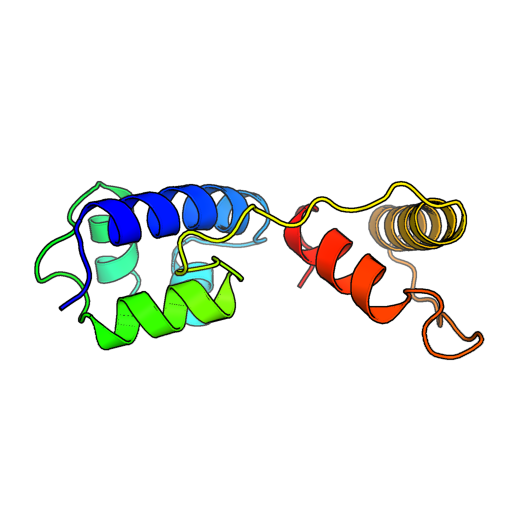A CA 1
ATOM 889 C C . ALA A 1 116 ? 1.330 1.380 -3.734 1.00 92.25 116 ALA A C 1
ATOM 891 O O . ALA A 1 116 ? 1.490 2.119 -2.766 1.00 92.25 116 ALA A O 1
ATOM 892 N N . ALA A 1 117 ? 1.036 0.087 -3.582 1.00 89.88 117 ALA A N 1
ATOM 893 C CA . ALA A 1 117 ? 0.868 -0.530 -2.273 1.00 89.88 117 ALA A CA 1
ATOM 894 C C . ALA A 1 117 ? 2.192 -0.724 -1.516 1.00 89.88 117 ALA A C 1
ATOM 896 O O . ALA A 1 117 ? 2.176 -0.756 -0.284 1.00 89.88 117 ALA A O 1
ATOM 897 N N . THR A 1 118 ? 3.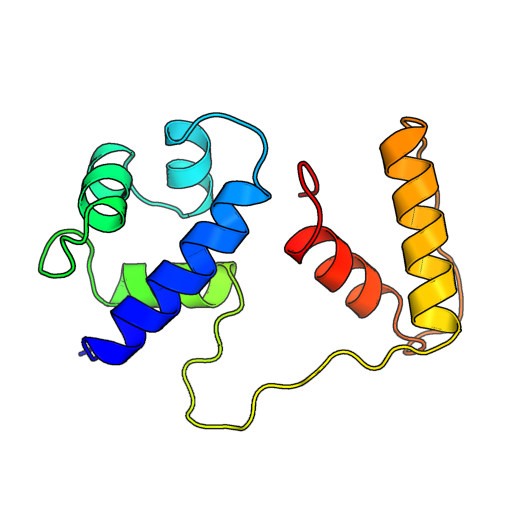321 -0.867 -2.219 1.00 92.38 118 THR A N 1
ATOM 898 C CA . THR A 1 118 ? 4.614 -1.239 -1.619 1.00 92.38 118 THR A CA 1
ATOM 899 C C . THR A 1 118 ? 5.652 -0.119 -1.581 1.00 92.38 118 THR A C 1
ATOM 901 O O . THR A 1 118 ? 6.652 -0.274 -0.882 1.00 92.38 118 THR A O 1
ATOM 904 N N . HIS A 1 119 ? 5.425 1.000 -2.273 1.00 93.62 119 HIS A N 1
ATOM 905 C CA . HIS A 1 119 ? 6.371 2.115 -2.352 1.00 93.62 119 HIS A CA 1
ATOM 906 C C . HIS A 1 119 ? 5.857 3.359 -1.635 1.00 93.62 119 HIS A C 1
ATOM 908 O O . HIS A 1 119 ? 4.671 3.685 -1.641 1.00 93.62 119 HIS A O 1
ATOM 914 N N . LYS A 1 120 ? 6.784 4.086 -1.010 1.00 92.12 120 LYS A N 1
ATOM 915 C CA . LYS A 1 120 ? 6.465 5.305 -0.264 1.00 92.12 120 LYS A CA 1
ATOM 916 C C . LYS A 1 120 ? 6.078 6.437 -1.197 1.00 92.12 120 LYS A C 1
ATOM 918 O O . LYS A 1 120 ? 6.731 6.639 -2.208 1.00 92.12 120 LYS A O 1
ATOM 923 N N . GLY A 1 121 ? 5.093 7.237 -0.809 1.00 87.19 121 GLY A N 1
ATOM 924 C CA . GLY A 1 121 ? 4.703 8.447 -1.530 1.00 87.19 121 GLY A CA 1
ATOM 925 C C . GLY A 1 121 ? 4.049 8.196 -2.885 1.00 87.19 121 GLY A C 1
ATOM 926 O O . GLY A 1 121 ? 3.983 9.120 -3.689 1.00 87.19 121 GLY A O 1
ATOM 927 N N . VAL A 1 122 ? 3.562 6.979 -3.124 1.00 87.00 122 VAL A N 1
ATOM 928 C CA . VAL A 1 122 ? 2.771 6.625 -4.304 1.00 87.00 122 VAL A CA 1
ATOM 929 C C . VAL A 1 122 ? 1.301 6.541 -3.887 1.00 87.00 122 VAL A C 1
ATOM 931 O O . VAL A 1 122 ? 0.997 6.048 -2.799 1.00 87.00 122 VAL A O 1
ATOM 934 N N . VAL A 1 123 ? 0.405 7.089 -4.712 1.00 70.19 123 VAL A N 1
ATOM 935 C CA . VAL A 1 123 ? -1.036 7.220 -4.426 1.00 70.19 123 VAL A CA 1
ATOM 936 C C . VAL A 1 123 ? -1.850 6.547 -5.517 1.00 70.19 123 VAL A C 1
ATOM 938 O O . VAL A 1 123 ? -1.490 6.735 -6.699 1.00 70.19 123 VAL A O 1
#

Radius of gyration: 16.68 Å; chains: 1; bounding box: 33×32×46 Å

Sequence (123 aa):
MITKEIKQKILKALEVSRSNFAGSDSKFAVSLGIASSQYSRTKNGELDRVISDAQWMSIARKIGVNLNDTTEWKTANTPVFQFITTQLEACQAGSLSAMLCDMSDIGKSYSAKHYAATHKGVV

Foldseek 3Di:
DDDPVLLVLLLVLLVLQVQQEPDDCQVVCVVLPHGSVLSVCSNVPNRPPSDDPVSSVSSCVVSVPDPDPDDDDDDDPDPLLVVLLVVVVCCVVVVHDDDDDDDPPPCNVVSLVVSSNRHHPRD

Secondary structure (DSSP, 8-state):
---HHHHHHHHHHHHHHHHH--S-HHHHHHHHTS-HHHHHHHHTT--SSSS-HHHHHHHHHHTT---SSSPPPPPP--HHHHHHHHHHHHHHHHT--------TTSSHHHHHHHHHHHSTT--

pLDDT: mean 91.0, std 5.63, range [69.44, 97.88]